Protein AF-A0ABD5X377-F1 (afdb_monomer_lite)

Organism: NCBI:txid869890

Secondary structure (DSSP, 8-state):
--THHHHHHHHHHHHT-TT--EEE-HHHHHHHHHHHHHHS-HHHHHHHHHHHHHHEEE----TTS-HHHHHHHHTT-SEEE---HHHHSHHHHHHHHTTS--EEE-HHHHHHH--HHHHHHHHHSS------S-TT-

Radius of gyration: 15.4 Å; chains: 1; bounding box: 40×30×41 Å

Foldseek 3Di:
DDLPPLVVVVLQVQLLAPPRAAWFEPVRLVVVLVVCCVVDNNVVSVVVSVVVVVRHDYFDDDPPDDGQLRRCVRVVNQEREDPPVVCAPPVNQVVSVVVHNYDYYYSVVCVVPDDVQVVCCVVPVDGDPGRDHRSPD

Sequence (137 aa):
MLLGNASRAVLDEVRGHHWVVLVASDELLAVTREIIAALTTTTLADDWHEQIRRERVSVSHPPGDHPALASAYRGNARHLVTTNEELTATGMNLSVQSHMELSIRPPDAFQTLFEPESLYEGLFEEAYPGPDRDPRA

InterPro domains:
  IPR055808 Protein of unknown function DUF7384 [PF24109] (1-136)

Structure (mmCIF, N/CA/C/O backbone):
data_AF-A0ABD5X377-F1
#
_entry.id   AF-A0ABD5X377-F1
#
loop_
_atom_site.group_PDB
_atom_site.id
_atom_site.type_symbol
_atom_site.label_atom_id
_atom_site.label_alt_id
_atom_site.label_comp_id
_atom_site.label_asym_id
_atom_site.label_entity_id
_atom_site.label_seq_id
_atom_site.pdbx_PDB_ins_code
_atom_site.Cartn_x
_atom_site.Cartn_y
_atom_site.Cartn_z
_atom_site.occupancy
_atom_site.B_iso_or_equiv
_atom_site.auth_seq_id
_atom_site.auth_comp_id
_atom_site.auth_asym_id
_atom_site.auth_atom_id
_atom_site.pdbx_PDB_model_num
ATOM 1 N N . MET A 1 1 ? -10.688 18.996 -1.407 1.00 36.00 1 MET A N 1
ATOM 2 C CA . MET A 1 1 ? -9.854 18.108 -0.572 1.00 36.00 1 MET A CA 1
ATOM 3 C C . MET A 1 1 ? -10.312 16.677 -0.777 1.00 36.00 1 MET A C 1
ATOM 5 O O . MET A 1 1 ? -11.396 16.332 -0.334 1.00 36.00 1 MET A O 1
ATOM 9 N N . LEU A 1 2 ? -9.520 15.866 -1.471 1.00 42.19 2 LEU A N 1
ATOM 10 C CA . LEU A 1 2 ? -9.660 14.414 -1.464 1.00 42.19 2 LEU A CA 1
ATOM 11 C C . LEU A 1 2 ? -8.299 13.873 -1.034 1.00 42.19 2 LEU A C 1
ATOM 13 O O . LEU A 1 2 ? -7.419 13.720 -1.870 1.00 42.19 2 LEU A O 1
ATOM 17 N N . LEU A 1 3 ? -8.150 13.535 0.247 1.00 50.72 3 LEU A N 1
ATOM 18 C CA . LEU A 1 3 ? -7.049 12.694 0.751 1.00 50.72 3 LEU A CA 1
ATOM 19 C C . LEU A 1 3 ? -6.967 11.324 0.027 1.00 50.72 3 LEU A C 1
ATOM 21 O O . LEU A 1 3 ? -6.091 10.518 0.309 1.00 50.72 3 LEU A O 1
ATOM 25 N N . GLY A 1 4 ? -7.886 11.044 -0.906 1.00 57.41 4 GLY A N 1
ATOM 26 C CA . GLY A 1 4 ? -8.008 9.789 -1.630 1.00 57.41 4 GLY A CA 1
ATOM 27 C C . GLY A 1 4 ? -7.477 9.767 -3.064 1.00 57.41 4 GLY A C 1
ATOM 28 O O . GLY A 1 4 ? -7.517 8.686 -3.635 1.00 57.41 4 GLY A O 1
ATOM 29 N N . ASN A 1 5 ? -7.004 10.864 -3.683 1.00 75.00 5 ASN A N 1
ATOM 30 C CA . ASN A 1 5 ? -6.469 10.738 -5.054 1.00 75.00 5 ASN A CA 1
ATOM 31 C C . ASN A 1 5 ? -5.113 10.019 -5.061 1.00 75.00 5 ASN A C 1
ATOM 33 O O . ASN A 1 5 ? -4.962 9.040 -5.778 1.00 75.00 5 ASN A O 1
ATOM 37 N N . ALA A 1 6 ? -4.178 10.449 -4.218 1.00 88.75 6 ALA A N 1
ATOM 38 C CA . ALA A 1 6 ? -2.823 9.935 -4.192 1.00 88.75 6 ALA A CA 1
ATOM 39 C C . ALA A 1 6 ? -2.799 8.539 -3.570 1.00 88.75 6 ALA A C 1
ATOM 41 O O . ALA A 1 6 ? -2.252 7.627 -4.166 1.00 88.75 6 ALA A O 1
ATOM 42 N N . SER A 1 7 ? -3.493 8.318 -2.448 1.00 89.50 7 SER A N 1
ATOM 43 C CA . SER A 1 7 ? -3.601 6.981 -1.844 1.00 89.50 7 SER A CA 1
ATOM 44 C C . SER A 1 7 ? -4.246 5.959 -2.787 1.00 89.50 7 SER A C 1
ATOM 46 O O . SER A 1 7 ? -3.800 4.817 -2.853 1.00 89.50 7 SER A O 1
ATOM 48 N N . ARG A 1 8 ? -5.272 6.360 -3.555 1.00 90.12 8 ARG A N 1
ATOM 49 C CA . ARG A 1 8 ? -5.862 5.488 -4.581 1.00 90.12 8 ARG A CA 1
ATOM 50 C C . ARG A 1 8 ? -4.913 5.284 -5.757 1.00 90.12 8 ARG A C 1
ATOM 52 O O . ARG A 1 8 ? -4.782 4.156 -6.198 1.00 90.12 8 ARG A O 1
ATOM 59 N N . ALA A 1 9 ? -4.242 6.335 -6.226 1.00 92.19 9 ALA A N 1
ATOM 60 C CA . ALA A 1 9 ? -3.262 6.237 -7.304 1.00 92.19 9 ALA A CA 1
ATOM 61 C C . ALA A 1 9 ? -2.094 5.313 -6.933 1.00 92.19 9 ALA A C 1
ATOM 63 O O . ALA A 1 9 ? -1.676 4.522 -7.762 1.00 92.19 9 ALA A O 1
ATOM 64 N N . VAL A 1 10 ? -1.624 5.342 -5.680 1.00 93.50 10 VAL A N 1
ATOM 65 C CA . VAL A 1 10 ? -0.618 4.400 -5.166 1.00 93.50 10 VAL A CA 1
ATOM 66 C C . VAL A 1 10 ? -1.127 2.961 -5.247 1.00 93.50 10 VAL A C 1
ATOM 68 O O . VAL A 1 10 ? -0.396 2.085 -5.692 1.00 93.50 10 VAL A O 1
ATOM 71 N N . LEU A 1 11 ? -2.370 2.695 -4.830 1.00 92.88 11 LEU A N 1
ATOM 72 C CA . LEU A 1 11 ? -2.937 1.347 -4.941 1.00 92.88 11 LEU A CA 1
ATOM 73 C C . LEU A 1 11 ? -3.138 0.918 -6.394 1.00 92.88 11 LEU A C 1
ATOM 75 O O . LEU A 1 11 ? -2.890 -0.243 -6.700 1.00 92.88 11 LEU A O 1
ATOM 79 N N . ASP A 1 12 ? -3.563 1.829 -7.271 1.00 93.69 12 ASP A N 1
ATOM 80 C CA . ASP A 1 12 ? -3.683 1.546 -8.701 1.00 93.69 12 ASP A CA 1
ATOM 81 C C . ASP A 1 12 ? -2.301 1.197 -9.287 1.00 93.69 12 ASP A C 1
ATOM 83 O O . ASP A 1 12 ? -2.164 0.207 -9.998 1.00 93.69 12 ASP A O 1
ATOM 87 N N . GLU A 1 13 ? -1.256 1.937 -8.915 1.00 93.12 13 GLU A N 1
ATOM 88 C CA . GLU A 1 13 ? 0.120 1.656 -9.327 1.00 93.12 13 GLU A CA 1
ATOM 89 C C . GLU A 1 13 ? 0.577 0.273 -8.848 1.00 93.12 13 GLU A C 1
ATOM 91 O O . GLU A 1 13 ? 1.058 -0.532 -9.635 1.00 93.12 13 GLU A O 1
ATOM 96 N N . VAL A 1 14 ? 0.374 -0.061 -7.571 1.00 92.81 14 VAL A N 1
ATOM 97 C CA . VAL A 1 14 ? 0.768 -1.374 -7.036 1.00 92.81 14 VAL A CA 1
ATOM 98 C C . VAL A 1 14 ? -0.014 -2.508 -7.704 1.00 92.81 14 VAL A C 1
ATOM 100 O O . VAL A 1 14 ? 0.569 -3.515 -8.090 1.00 92.81 14 VAL A O 1
ATOM 103 N N . ARG A 1 15 ? -1.331 -2.358 -7.874 1.00 94.62 15 ARG A N 1
ATOM 104 C CA . ARG A 1 15 ? -2.185 -3.404 -8.460 1.00 94.62 15 ARG A CA 1
ATOM 105 C C . ARG A 1 15 ? -1.966 -3.595 -9.954 1.00 94.62 15 ARG A C 1
ATOM 107 O O . ARG A 1 15 ? -2.235 -4.688 -10.445 1.00 94.62 15 ARG A O 1
ATOM 114 N N . GLY A 1 16 ? -1.475 -2.569 -10.648 1.00 95.69 16 GLY A N 1
ATOM 115 C CA . GLY A 1 16 ? -1.121 -2.628 -12.064 1.00 95.69 16 GLY A CA 1
ATOM 116 C C . GLY A 1 16 ? 0.092 -3.509 -12.374 1.00 95.69 16 GLY A C 1
ATOM 117 O O . GLY A 1 16 ? 0.303 -3.834 -13.539 1.00 95.69 16 GLY A O 1
ATOM 118 N N . HIS A 1 17 ? 0.851 -3.928 -11.354 1.00 95.81 17 HIS A N 1
ATOM 119 C CA . HIS A 1 17 ? 2.104 -4.662 -11.510 1.00 95.81 17 HIS A CA 1
ATOM 120 C C . HIS A 1 17 ? 2.090 -5.966 -10.719 1.00 95.81 17 HIS A C 1
ATOM 122 O O . HIS A 1 17 ? 2.101 -5.955 -9.491 1.00 95.81 17 HIS A O 1
ATOM 128 N N . HIS A 1 18 ? 2.137 -7.118 -11.391 1.00 93.38 18 HIS A N 1
ATOM 129 C CA . HIS A 1 18 ? 2.207 -8.411 -10.691 1.00 93.38 18 HIS A CA 1
ATOM 130 C C . HIS A 1 18 ? 3.475 -8.575 -9.834 1.00 93.38 18 HIS A C 1
ATOM 132 O O . HIS A 1 18 ? 3.477 -9.359 -8.885 1.00 93.38 18 HIS A O 1
ATOM 138 N N . TRP A 1 19 ? 4.547 -7.864 -10.187 1.00 94.06 19 TRP A N 1
ATOM 139 C CA . TRP A 1 19 ? 5.853 -7.930 -9.534 1.00 94.06 19 TRP A CA 1
ATOM 140 C C . TRP A 1 19 ? 5.968 -6.997 -8.319 1.00 94.06 19 TRP A C 1
ATOM 142 O O . TRP A 1 19 ? 6.923 -7.107 -7.549 1.00 94.06 19 TRP A O 1
ATOM 152 N N . VAL A 1 20 ? 4.988 -6.109 -8.110 1.00 94.44 20 VAL A N 1
ATOM 153 C CA . VAL A 1 20 ? 4.886 -5.269 -6.913 1.00 94.44 20 VAL A CA 1
ATOM 154 C C . VAL A 1 20 ? 3.868 -5.893 -5.968 1.00 94.44 20 VAL A C 1
ATOM 156 O O . VAL A 1 20 ? 2.752 -6.231 -6.352 1.00 94.44 20 VAL A O 1
ATOM 159 N N . VAL A 1 21 ? 4.244 -6.041 -4.700 1.00 94.88 21 VAL A N 1
ATOM 160 C CA . VAL A 1 21 ? 3.389 -6.669 -3.690 1.00 94.88 21 VAL A CA 1
ATOM 161 C C . VAL A 1 21 ? 3.129 -5.733 -2.521 1.00 94.88 21 VAL A C 1
ATOM 163 O O . VAL A 1 21 ? 4.012 -5.009 -2.062 1.00 94.88 21 VAL A O 1
ATOM 166 N N . LEU A 1 22 ? 1.905 -5.779 -2.000 1.00 96.00 22 LEU A N 1
ATOM 167 C CA . LEU A 1 22 ? 1.567 -5.171 -0.719 1.00 96.00 22 LEU A CA 1
ATOM 168 C C . LEU A 1 22 ? 2.034 -6.095 0.401 1.00 96.00 22 LEU A C 1
ATOM 170 O O . LEU A 1 22 ? 1.764 -7.288 0.351 1.00 96.00 22 LEU A O 1
ATOM 174 N N . VAL A 1 23 ? 2.678 -5.562 1.435 1.00 97.38 23 VAL A N 1
ATOM 175 C CA . VAL A 1 23 ? 3.067 -6.343 2.617 1.00 97.38 23 VAL A CA 1
ATOM 176 C C . VAL A 1 23 ? 2.406 -5.745 3.848 1.00 97.38 23 VAL A C 1
ATOM 178 O O . VAL A 1 23 ? 2.522 -4.546 4.094 1.00 97.38 23 VAL A O 1
ATOM 181 N N . ALA A 1 24 ? 1.709 -6.568 4.627 1.00 97.56 24 ALA A N 1
ATOM 182 C CA . ALA A 1 24 ? 1.062 -6.121 5.855 1.00 97.56 24 ALA A CA 1
ATOM 183 C C . ALA A 1 24 ? 0.878 -7.275 6.846 1.00 97.56 24 ALA A C 1
ATOM 185 O O . ALA A 1 24 ? 0.753 -8.430 6.438 1.00 97.56 24 ALA A O 1
ATOM 186 N N . SER A 1 25 ? 0.797 -6.958 8.138 1.00 98.00 25 SER A N 1
ATOM 187 C CA . SER A 1 25 ? 0.438 -7.873 9.228 1.00 98.00 25 SER A CA 1
ATOM 188 C C . SER A 1 25 ? -1.051 -7.831 9.571 1.00 98.00 25 SER A C 1
ATOM 190 O O . SER A 1 25 ? -1.770 -6.928 9.138 1.00 98.00 25 SER A O 1
ATOM 192 N N . ASP A 1 26 ? -1.548 -8.868 10.256 1.00 97.25 26 ASP A N 1
ATOM 193 C CA . ASP A 1 26 ? -2.966 -8.936 10.649 1.00 97.25 26 ASP A CA 1
ATOM 194 C C . ASP A 1 26 ? -3.317 -7.794 11.604 1.00 97.25 26 ASP A C 1
ATOM 196 O O . ASP A 1 26 ? -4.393 -7.210 11.519 1.00 97.25 26 ASP A O 1
ATOM 200 N N . GLU A 1 27 ? -2.367 -7.408 12.450 1.00 96.56 27 GLU A N 1
ATOM 201 C CA . GLU A 1 27 ? -2.464 -6.280 13.363 1.00 96.56 27 GLU A CA 1
ATOM 202 C C . GLU A 1 27 ? -2.649 -4.957 12.607 1.00 96.56 27 GLU A C 1
ATOM 204 O O . GLU A 1 27 ? -3.498 -4.146 12.980 1.00 96.56 27 GLU A O 1
ATOM 209 N N . LEU A 1 28 ? -1.905 -4.738 11.513 1.00 96.00 28 LEU A N 1
ATOM 210 C CA . LEU A 1 28 ? -2.059 -3.536 10.686 1.00 96.00 28 LEU A CA 1
ATOM 211 C C . LEU A 1 28 ? -3.440 -3.482 10.019 1.00 96.00 28 LEU A C 1
ATOM 213 O O . LEU A 1 28 ? -4.066 -2.421 9.949 1.00 96.00 28 LEU A O 1
ATOM 217 N N . LEU A 1 29 ? -3.919 -4.628 9.539 1.00 97.38 29 LEU A N 1
ATOM 218 C CA . LEU A 1 29 ? -5.237 -4.755 8.926 1.00 97.38 29 LEU A CA 1
ATOM 219 C C . LEU A 1 29 ? -6.358 -4.523 9.945 1.00 97.38 29 LEU A C 1
ATOM 221 O O . LEU A 1 29 ? -7.298 -3.789 9.645 1.00 97.38 29 LEU A O 1
ATOM 225 N N . ALA A 1 30 ? -6.235 -5.076 11.152 1.00 96.38 30 ALA A N 1
ATOM 226 C CA . ALA A 1 30 ? -7.211 -4.914 12.225 1.00 96.38 30 ALA A CA 1
ATOM 227 C C . ALA A 1 30 ? -7.368 -3.443 12.638 1.00 96.38 30 ALA A C 1
ATOM 229 O O . ALA A 1 3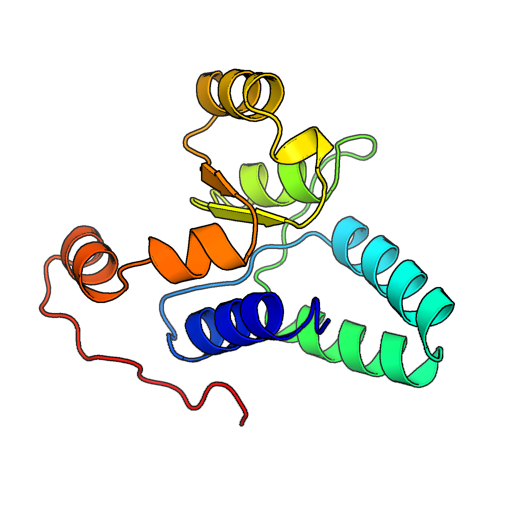0 ? -8.484 -2.922 12.628 1.00 96.38 30 ALA A O 1
ATOM 230 N N . VAL A 1 31 ? -6.255 -2.743 12.896 1.00 94.50 31 VAL A N 1
ATOM 231 C CA . VAL A 1 31 ? -6.269 -1.308 13.239 1.00 94.50 31 VAL A CA 1
ATOM 232 C C . VAL A 1 31 ? -6.889 -0.480 12.112 1.00 94.50 31 VAL A C 1
ATOM 234 O O . VAL A 1 31 ? -7.715 0.400 12.348 1.00 94.50 31 VAL A O 1
ATOM 237 N N . THR A 1 32 ? -6.536 -0.776 10.861 1.00 94.81 32 THR A N 1
ATOM 238 C CA . THR A 1 32 ? -7.078 -0.037 9.713 1.00 94.81 32 THR A CA 1
ATOM 239 C C . THR A 1 32 ? -8.576 -0.297 9.525 1.00 94.81 32 THR A C 1
ATOM 241 O O . THR A 1 32 ? -9.329 0.638 9.250 1.00 94.81 32 THR A O 1
ATOM 244 N N . ARG A 1 33 ? -9.040 -1.535 9.741 1.00 97.50 33 ARG A N 1
ATOM 245 C CA . ARG A 1 33 ? -10.467 -1.887 9.716 1.00 97.50 33 ARG A CA 1
ATOM 246 C C . ARG A 1 33 ? -11.244 -1.090 10.761 1.00 97.50 33 ARG A C 1
ATOM 248 O O . ARG A 1 33 ? -12.312 -0.573 10.446 1.00 97.50 33 ARG A O 1
ATOM 255 N N . GLU A 1 34 ? -10.721 -0.969 11.980 1.00 97.12 34 GLU A N 1
ATOM 256 C CA . GLU A 1 34 ? -11.349 -0.170 13.041 1.00 97.12 34 GLU A CA 1
ATOM 257 C C . GLU A 1 34 ? -11.483 1.304 12.640 1.00 97.12 34 GLU A C 1
ATOM 259 O O . GLU A 1 34 ? -12.557 1.887 12.795 1.00 97.12 34 GLU A O 1
ATOM 264 N N . ILE A 1 35 ? -10.436 1.887 12.045 1.00 94.62 35 ILE A N 1
ATOM 265 C CA . ILE A 1 35 ? -10.461 3.268 11.539 1.00 94.62 35 ILE A CA 1
ATOM 266 C C . ILE A 1 35 ? -11.516 3.429 10.438 1.00 94.62 35 ILE A C 1
ATOM 268 O O . ILE A 1 35 ? -12.312 4.368 10.474 1.00 94.62 35 ILE A O 1
ATOM 272 N N . ILE A 1 36 ? -11.563 2.514 9.467 1.00 95.31 36 ILE A N 1
ATOM 273 C CA . ILE A 1 36 ? -12.548 2.573 8.379 1.00 95.31 36 ILE A CA 1
ATOM 274 C C . ILE A 1 36 ? -13.965 2.437 8.938 1.00 95.31 36 ILE A C 1
ATOM 276 O O . ILE A 1 36 ? -14.835 3.217 8.556 1.00 95.31 36 ILE A O 1
ATOM 280 N N . ALA A 1 37 ? -14.199 1.514 9.873 1.00 97.00 37 ALA A N 1
ATOM 281 C CA . ALA A 1 37 ? -15.503 1.337 10.505 1.00 97.00 37 ALA A CA 1
ATOM 282 C C . ALA A 1 37 ? -15.946 2.597 11.266 1.00 97.00 37 ALA A C 1
ATOM 284 O O . ALA A 1 37 ? -17.119 2.958 11.205 1.00 97.00 37 ALA A O 1
ATOM 285 N N . ALA A 1 38 ? -15.012 3.288 11.930 1.00 97.31 38 ALA A N 1
ATOM 286 C CA . ALA A 1 38 ? -15.279 4.535 12.643 1.00 97.31 38 ALA A CA 1
ATOM 287 C C . ALA A 1 38 ? -15.601 5.715 11.708 1.00 97.31 38 ALA A C 1
ATOM 289 O O . ALA A 1 38 ? -16.375 6.597 12.075 1.00 97.31 38 ALA A O 1
ATOM 290 N N . LEU A 1 39 ? -15.016 5.744 10.507 1.00 96.06 39 LEU A N 1
ATOM 291 C CA . LEU A 1 39 ? -15.214 6.818 9.526 1.00 96.06 39 LEU A CA 1
ATOM 292 C C . LEU A 1 39 ? -16.353 6.545 8.535 1.00 96.06 39 LEU A C 1
ATOM 294 O O . LEU A 1 39 ? -16.800 7.465 7.848 1.00 96.06 39 LEU A O 1
ATOM 298 N N . THR A 1 40 ? -16.787 5.290 8.414 1.00 95.19 40 THR A N 1
ATOM 299 C CA . THR A 1 40 ? -17.739 4.847 7.389 1.00 95.19 40 THR A CA 1
ATOM 300 C C . THR A 1 40 ? -18.799 3.904 7.972 1.00 95.19 40 THR A C 1
ATOM 302 O O . THR A 1 40 ? -19.656 4.342 8.736 1.00 95.19 40 THR A O 1
ATOM 305 N N . THR A 1 41 ? -18.786 2.623 7.600 1.00 96.00 41 THR A N 1
ATOM 306 C CA . THR A 1 41 ? -19.671 1.571 8.101 1.00 96.00 41 THR A CA 1
ATOM 307 C C . THR A 1 41 ? -18.868 0.305 8.373 1.00 96.00 41 THR A C 1
ATOM 309 O O . THR A 1 41 ? -17.815 0.072 7.777 1.00 96.00 41 THR A O 1
ATOM 312 N N . THR A 1 42 ? -19.386 -0.554 9.251 1.00 96.75 42 THR A N 1
ATOM 313 C CA . THR A 1 42 ? -18.782 -1.864 9.522 1.00 96.75 42 THR A CA 1
ATOM 314 C C . THR A 1 42 ? -18.755 -2.747 8.279 1.00 96.75 42 THR A C 1
ATOM 316 O O . THR A 1 42 ? -17.742 -3.382 8.030 1.00 96.75 42 THR A O 1
ATOM 319 N N . THR A 1 43 ? -19.808 -2.720 7.455 1.00 97.88 43 THR A N 1
ATOM 320 C CA . THR A 1 43 ? -19.859 -3.473 6.192 1.00 97.88 43 THR A CA 1
ATOM 321 C C . THR A 1 43 ? -18.744 -3.060 5.236 1.00 97.88 43 THR A C 1
ATOM 323 O O . THR A 1 43 ? -18.020 -3.919 4.754 1.00 97.88 43 THR A O 1
ATOM 326 N N . LEU A 1 44 ? -18.540 -1.754 5.016 1.00 96.88 44 LEU A N 1
ATOM 327 C CA . LEU A 1 44 ? -17.463 -1.292 4.137 1.00 96.88 44 LEU A CA 1
ATOM 328 C C . LEU A 1 44 ? -16.078 -1.639 4.703 1.00 96.88 44 LEU A C 1
ATOM 330 O O . LEU A 1 44 ? -15.169 -1.979 3.950 1.00 96.88 44 LEU A O 1
ATOM 334 N N . ALA A 1 45 ? -15.916 -1.569 6.026 1.00 97.56 45 ALA A N 1
ATOM 335 C CA . ALA A 1 45 ? -14.682 -1.968 6.691 1.00 97.56 45 ALA A CA 1
ATOM 336 C C . ALA A 1 45 ? -14.400 -3.472 6.550 1.00 97.56 45 ALA A C 1
ATOM 338 O O . ALA A 1 45 ? -13.253 -3.857 6.336 1.00 97.56 45 ALA A O 1
ATOM 339 N N . ASP A 1 46 ? -15.433 -4.311 6.647 1.00 97.94 46 ASP A N 1
ATOM 340 C CA . ASP A 1 46 ? -15.348 -5.759 6.448 1.00 97.94 46 ASP A CA 1
ATOM 341 C C . ASP A 1 46 ? -15.008 -6.118 5.002 1.00 97.94 46 ASP A C 1
ATOM 343 O O . ASP A 1 46 ? -14.079 -6.894 4.770 1.00 97.94 46 ASP A O 1
ATOM 347 N N . ASP A 1 47 ? -15.692 -5.499 4.038 1.00 97.81 47 ASP A N 1
ATOM 348 C CA . ASP A 1 47 ? -15.432 -5.695 2.611 1.00 97.81 47 ASP A CA 1
ATOM 349 C C . ASP A 1 47 ? -13.993 -5.295 2.256 1.00 97.81 47 ASP A C 1
ATOM 351 O O . ASP A 1 47 ? -13.272 -6.048 1.595 1.00 97.81 47 ASP A O 1
ATOM 355 N N . TRP A 1 48 ? -13.539 -4.140 2.759 1.00 96.25 48 TRP A N 1
ATOM 356 C CA . TRP A 1 48 ? -12.155 -3.694 2.609 1.00 96.25 48 TRP A CA 1
ATOM 357 C C . TRP A 1 48 ? -11.166 -4.686 3.229 1.00 96.25 48 TRP A C 1
ATOM 359 O O . TRP A 1 48 ? -10.172 -5.037 2.591 1.00 96.25 48 TRP A O 1
ATOM 369 N N . HIS A 1 49 ? -11.429 -5.147 4.454 1.00 97.56 49 HIS A N 1
ATOM 370 C CA . HIS A 1 49 ? -10.528 -6.035 5.187 1.00 97.56 49 HIS A CA 1
ATOM 371 C C . HIS A 1 49 ? -10.366 -7.381 4.472 1.00 97.56 49 HIS A C 1
ATOM 373 O O . HIS A 1 49 ? -9.258 -7.896 4.335 1.00 97.56 49 HIS A O 1
ATOM 379 N N . GLU A 1 50 ? -11.463 -7.939 3.969 1.00 97.50 50 GLU A N 1
ATOM 380 C CA . GLU A 1 50 ? -11.457 -9.200 3.233 1.00 97.50 50 GLU A CA 1
ATOM 381 C C . GLU A 1 50 ? -10.777 -9.047 1.863 1.00 97.50 50 GLU A C 1
ATOM 383 O O . GLU A 1 50 ? -10.022 -9.924 1.444 1.00 97.50 50 GLU A O 1
ATOM 388 N N . GLN A 1 51 ? -10.946 -7.904 1.191 1.00 95.25 51 GLN A N 1
ATOM 389 C CA . GLN A 1 51 ? -10.202 -7.594 -0.030 1.00 95.25 51 GLN A CA 1
ATOM 390 C C . GLN A 1 51 ? -8.690 -7.490 0.217 1.00 95.25 51 GLN A C 1
ATOM 392 O O . GLN A 1 51 ? -7.913 -8.220 -0.403 1.00 95.25 51 GLN A O 1
ATOM 397 N N . ILE A 1 52 ? -8.254 -6.621 1.132 1.00 95.75 52 ILE A N 1
ATOM 398 C CA . ILE A 1 52 ? -6.825 -6.356 1.347 1.00 95.75 52 ILE A CA 1
ATOM 399 C C . ILE A 1 52 ? -6.089 -7.578 1.910 1.00 95.75 52 ILE A C 1
ATOM 401 O O . ILE A 1 52 ? -4.911 -7.784 1.616 1.00 95.75 52 ILE A O 1
ATOM 405 N N . ARG A 1 53 ? -6.784 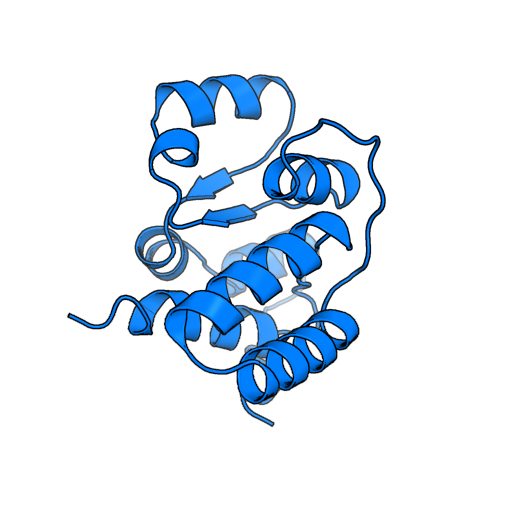-8.435 2.670 1.00 97.06 53 ARG A N 1
ATOM 406 C CA . ARG A 1 53 ? -6.238 -9.698 3.177 1.00 97.06 53 ARG A CA 1
ATOM 407 C C . ARG A 1 53 ? -5.835 -10.650 2.050 1.00 97.06 53 ARG A C 1
ATOM 409 O O . ARG A 1 53 ? -4.842 -11.354 2.210 1.00 97.06 53 ARG A O 1
ATOM 416 N N . ARG A 1 54 ? -6.580 -10.674 0.939 1.00 95.19 54 ARG A N 1
ATOM 417 C CA . ARG A 1 54 ? -6.255 -11.491 -0.244 1.00 95.19 54 ARG A CA 1
ATOM 418 C C . ARG A 1 54 ? -5.139 -10.890 -1.091 1.00 95.19 54 ARG A C 1
ATOM 420 O O . ARG A 1 54 ? -4.397 -11.634 -1.718 1.00 95.19 54 ARG A O 1
ATOM 427 N N . GLU A 1 55 ? -5.051 -9.564 -1.137 1.00 94.12 55 GLU A N 1
ATOM 428 C CA . GLU A 1 55 ? -4.078 -8.854 -1.975 1.00 94.12 55 GLU A CA 1
ATOM 429 C C . GLU A 1 55 ? -2.675 -8.800 -1.359 1.00 94.12 55 GLU A C 1
ATOM 431 O O . GLU A 1 55 ? -1.684 -8.805 -2.087 1.00 94.12 55 GLU A O 1
ATOM 436 N N . ARG A 1 56 ? -2.569 -8.729 -0.028 1.00 95.94 56 ARG A N 1
ATOM 437 C CA . ARG A 1 56 ? -1.270 -8.614 0.642 1.00 95.94 56 ARG A CA 1
ATOM 438 C C . ARG A 1 56 ? -0.500 -9.938 0.674 1.00 95.94 56 ARG A C 1
ATOM 440 O O . ARG A 1 56 ? -1.054 -11.023 0.839 1.00 95.94 56 ARG A O 1
ATOM 447 N N . VAL A 1 57 ? 0.815 -9.811 0.726 1.00 97.75 57 VAL A N 1
ATOM 448 C CA . VAL A 1 57 ? 1.718 -10.784 1.328 1.00 97.75 57 VAL A CA 1
ATOM 449 C C . VAL A 1 57 ? 1.639 -10.624 2.847 1.00 97.75 57 VAL A C 1
ATOM 451 O O . VAL A 1 57 ? 1.943 -9.566 3.404 1.00 97.75 57 VAL A O 1
ATOM 454 N N . SER A 1 58 ? 1.189 -11.681 3.522 1.00 97.75 58 SER A N 1
ATOM 455 C CA . SER A 1 58 ? 1.038 -11.695 4.977 1.00 97.75 58 SER A CA 1
ATOM 456 C C . SER A 1 58 ? 2.386 -11.853 5.673 1.00 97.75 58 SER A C 1
ATOM 458 O O . SER A 1 58 ? 3.164 -12.743 5.331 1.00 97.75 58 SER A O 1
ATOM 460 N N . VAL A 1 59 ? 2.622 -11.050 6.709 1.00 97.75 59 VAL A N 1
ATOM 461 C CA . VAL A 1 59 ? 3.795 -11.162 7.588 1.00 97.75 59 VAL A CA 1
ATOM 462 C C . VAL A 1 59 ? 3.382 -11.154 9.055 1.00 97.75 59 VAL A C 1
ATOM 464 O O . VAL A 1 59 ? 2.403 -10.514 9.427 1.00 97.75 59 VAL A O 1
ATOM 467 N N . SER A 1 60 ? 4.138 -11.859 9.894 1.00 95.88 60 SER A N 1
ATOM 468 C CA . SER A 1 60 ? 3.958 -11.869 11.350 1.00 95.88 60 SER A CA 1
ATOM 469 C C . SER A 1 60 ? 5.081 -11.103 12.038 1.00 95.88 60 SER A C 1
ATOM 471 O O . SER A 1 60 ? 6.240 -11.197 11.623 1.00 95.88 60 SER A O 1
ATOM 473 N N . HIS A 1 61 ? 4.773 -10.429 13.139 1.00 93.19 61 HIS A N 1
ATOM 474 C CA . HIS A 1 61 ? 5.761 -9.778 13.991 1.00 93.19 61 HIS A CA 1
ATOM 475 C C . HIS A 1 61 ? 5.391 -9.927 15.474 1.00 93.19 61 HIS A C 1
ATOM 477 O O . HIS A 1 61 ? 4.243 -10.239 15.788 1.00 93.19 61 HIS A O 1
ATOM 483 N N . PRO A 1 62 ? 6.345 -9.741 16.402 1.00 89.38 62 PRO A N 1
ATOM 484 C CA . PRO A 1 62 ? 6.040 -9.706 17.826 1.00 89.38 62 PRO A CA 1
ATOM 485 C C . PRO A 1 62 ? 5.000 -8.623 18.172 1.00 89.38 62 PRO A C 1
ATOM 487 O O . PRO A 1 62 ? 4.941 -7.585 17.502 1.00 89.38 62 PRO A O 1
ATOM 490 N N . PRO A 1 63 ? 4.187 -8.832 19.222 1.00 87.81 63 PRO A N 1
ATOM 491 C CA . PRO A 1 63 ? 3.274 -7.806 19.708 1.00 87.81 63 PRO A CA 1
ATOM 492 C C . PRO A 1 63 ? 4.050 -6.619 20.296 1.00 87.81 63 PRO A C 1
ATOM 494 O O . PRO A 1 63 ? 5.129 -6.789 20.860 1.00 87.81 63 PRO A O 1
ATOM 497 N N . GLY A 1 64 ? 3.464 -5.423 20.212 1.00 86.62 64 GLY A N 1
ATOM 498 C CA . GLY A 1 64 ? 4.032 -4.187 20.768 1.00 86.62 64 GLY A CA 1
ATOM 499 C C . GLY A 1 64 ? 4.849 -3.353 19.778 1.00 86.62 64 GLY A C 1
ATOM 500 O O . GLY A 1 64 ? 5.019 -2.158 20.011 1.00 86.62 64 GLY A O 1
ATOM 501 N N . ASP A 1 65 ? 5.281 -3.933 18.657 1.00 88.94 65 ASP A N 1
ATOM 502 C CA . ASP A 1 65 ? 5.900 -3.171 17.570 1.00 88.94 65 ASP A CA 1
ATOM 503 C C . ASP A 1 65 ? 4.845 -2.359 16.799 1.00 88.94 65 ASP A C 1
ATOM 505 O O . ASP A 1 65 ? 3.696 -2.784 16.648 1.00 88.94 65 ASP A O 1
ATOM 509 N N . HIS A 1 66 ? 5.239 -1.204 16.248 1.00 91.00 66 HIS A N 1
ATOM 510 C CA . HIS A 1 66 ? 4.360 -0.424 15.373 1.00 91.00 66 HIS A CA 1
ATOM 511 C C . HIS A 1 66 ? 4.007 -1.256 14.119 1.00 91.00 66 HIS A C 1
ATOM 513 O O . HIS A 1 66 ? 4.905 -1.508 13.308 1.00 91.00 66 HIS A O 1
ATOM 519 N N . PRO A 1 67 ? 2.728 -1.611 13.867 1.00 94.19 67 PRO A N 1
ATOM 520 C CA . PRO A 1 67 ? 2.373 -2.625 12.866 1.00 94.19 67 PRO A CA 1
ATOM 521 C C . PRO A 1 67 ? 2.875 -2.328 11.449 1.00 94.19 67 PRO A C 1
ATOM 523 O O . PRO A 1 67 ? 3.343 -3.227 10.755 1.00 94.19 67 PRO A O 1
ATOM 526 N N . ALA A 1 68 ? 2.846 -1.060 11.022 1.00 93.31 68 ALA A N 1
ATOM 527 C CA . ALA A 1 68 ? 3.344 -0.665 9.701 1.00 93.31 68 ALA A CA 1
ATOM 528 C C . ALA A 1 68 ? 4.868 -0.841 9.541 1.00 93.31 68 ALA A C 1
ATOM 530 O O . ALA A 1 68 ? 5.319 -1.403 8.546 1.00 93.31 68 ALA A O 1
ATOM 531 N N . LEU A 1 69 ? 5.660 -0.412 10.532 1.00 92.81 69 LEU A N 1
ATOM 532 C CA . LEU A 1 69 ? 7.118 -0.570 10.518 1.00 92.81 69 LEU A CA 1
ATOM 533 C C . LEU A 1 69 ? 7.512 -2.040 10.661 1.00 92.81 69 LEU A C 1
ATOM 535 O O . LEU A 1 69 ? 8.379 -2.519 9.938 1.00 92.81 69 LEU A O 1
ATOM 539 N N . ALA A 1 70 ? 6.837 -2.772 11.546 1.00 93.88 70 ALA A N 1
ATOM 540 C CA . ALA A 1 70 ? 7.074 -4.193 11.741 1.00 93.88 70 ALA A CA 1
ATOM 541 C C . ALA A 1 70 ? 6.748 -5.001 10.476 1.00 93.88 70 ALA A C 1
ATOM 543 O O . ALA A 1 70 ? 7.516 -5.883 10.093 1.00 93.88 70 ALA A O 1
ATOM 544 N N . SER A 1 71 ? 5.654 -4.655 9.787 1.00 96.19 71 SER A N 1
ATOM 545 C CA . SER A 1 71 ? 5.304 -5.243 8.491 1.00 96.19 71 SER A CA 1
ATOM 546 C C . SER A 1 71 ? 6.368 -4.952 7.438 1.00 96.19 71 SER A C 1
ATOM 548 O O . SER A 1 71 ? 6.831 -5.874 6.771 1.00 96.19 71 SER A O 1
ATOM 550 N N . ALA A 1 72 ? 6.796 -3.692 7.322 1.00 95.19 72 ALA A N 1
ATOM 551 C CA . ALA A 1 72 ? 7.831 -3.295 6.376 1.00 95.19 72 ALA A CA 1
ATOM 552 C C . ALA A 1 72 ? 9.150 -4.038 6.633 1.00 95.19 72 ALA A C 1
ATOM 554 O O . ALA A 1 72 ? 9.748 -4.575 5.704 1.00 95.19 72 ALA A O 1
ATOM 555 N N . TYR A 1 73 ? 9.563 -4.136 7.897 1.00 93.56 73 TYR A N 1
ATOM 556 C CA . TYR A 1 73 ? 10.774 -4.845 8.296 1.00 93.56 73 TYR A CA 1
ATOM 557 C C . TYR A 1 73 ? 10.698 -6.344 7.996 1.00 93.56 73 TYR A C 1
ATOM 559 O O . TYR A 1 73 ? 11.569 -6.890 7.325 1.00 93.56 73 TYR A O 1
ATOM 567 N N . ARG A 1 74 ? 9.636 -7.025 8.443 1.00 94.75 74 ARG A N 1
ATOM 568 C CA . ARG A 1 74 ? 9.479 -8.478 8.249 1.00 94.75 74 ARG A CA 1
ATOM 569 C C . ARG A 1 74 ? 9.231 -8.864 6.795 1.00 94.75 74 ARG A C 1
ATOM 571 O O . ARG A 1 74 ? 9.592 -9.966 6.397 1.00 94.75 74 ARG A O 1
ATOM 578 N N . GLY A 1 75 ? 8.629 -7.967 6.022 1.00 94.44 75 GLY A N 1
ATOM 579 C CA . GLY A 1 75 ? 8.377 -8.134 4.597 1.00 94.44 75 GLY A CA 1
ATOM 580 C C . GLY A 1 75 ? 9.519 -7.707 3.684 1.00 94.44 75 GLY A C 1
ATOM 581 O O . GLY A 1 75 ? 9.366 -7.831 2.475 1.00 94.44 75 GLY A O 1
ATOM 582 N N . ASN A 1 76 ? 10.628 -7.187 4.226 1.00 93.12 76 ASN A N 1
ATOM 583 C CA . ASN A 1 76 ? 11.707 -6.560 3.451 1.00 93.12 76 ASN A CA 1
ATOM 584 C C . ASN A 1 76 ? 11.190 -5.498 2.461 1.00 93.12 76 ASN A C 1
ATOM 586 O O . ASN A 1 76 ? 11.651 -5.403 1.322 1.00 93.12 76 ASN A O 1
ATOM 590 N N . ALA A 1 77 ? 10.201 -4.708 2.882 1.00 94.25 77 ALA A N 1
ATOM 591 C CA . ALA A 1 77 ? 9.622 -3.675 2.042 1.00 94.25 77 ALA A CA 1
ATOM 592 C C . ALA A 1 77 ? 10.648 -2.569 1.762 1.00 94.25 77 ALA A C 1
ATOM 594 O O . ALA A 1 77 ? 11.357 -2.112 2.658 1.00 94.25 77 ALA A O 1
ATOM 595 N N . ARG A 1 78 ? 10.678 -2.092 0.515 1.00 92.12 78 ARG A N 1
ATOM 596 C CA . ARG A 1 78 ? 11.489 -0.932 0.102 1.00 92.12 78 ARG A CA 1
ATOM 597 C C . ARG A 1 78 ? 10.809 0.399 0.401 1.00 92.12 78 ARG A C 1
ATOM 599 O O . ARG A 1 78 ? 11.476 1.413 0.608 1.00 92.12 78 ARG A O 1
ATOM 606 N N . HIS A 1 79 ? 9.480 0.394 0.453 1.00 93.56 79 HIS A N 1
ATOM 607 C CA . HIS A 1 79 ? 8.669 1.586 0.653 1.00 93.56 79 HIS A CA 1
ATOM 608 C C . HIS A 1 79 ? 7.644 1.368 1.760 1.00 93.56 79 HIS A C 1
ATOM 610 O O . HIS A 1 79 ? 6.971 0.340 1.802 1.00 93.56 79 HIS A O 1
ATOM 616 N N . LEU A 1 80 ? 7.491 2.376 2.615 1.00 94.88 80 LEU A N 1
ATOM 617 C CA . LEU A 1 80 ? 6.345 2.523 3.501 1.00 94.88 80 LEU A CA 1
ATOM 618 C C . LEU A 1 80 ? 5.610 3.804 3.112 1.00 94.88 80 LEU A C 1
ATOM 620 O O . LEU A 1 80 ? 6.096 4.911 3.350 1.00 94.88 80 LEU A O 1
ATOM 624 N N . VAL A 1 81 ? 4.438 3.645 2.503 1.00 94.44 81 VAL A N 1
ATOM 625 C CA . VAL A 1 81 ? 3.585 4.768 2.106 1.00 94.44 81 VAL A CA 1
ATOM 626 C C . VAL A 1 81 ? 2.569 5.027 3.211 1.00 94.44 81 VAL A C 1
ATOM 628 O O . VAL A 1 81 ? 1.779 4.147 3.544 1.00 94.44 81 VAL A O 1
ATOM 631 N N . THR A 1 82 ? 2.605 6.213 3.815 1.00 92.06 82 THR A N 1
ATOM 632 C CA . THR A 1 82 ? 1.788 6.514 4.998 1.00 92.06 82 THR A CA 1
ATOM 633 C C . THR A 1 82 ? 1.415 7.986 5.095 1.00 92.06 82 THR A C 1
ATOM 635 O O . THR A 1 82 ? 2.202 8.859 4.746 1.00 92.06 82 THR A O 1
ATOM 638 N N . THR A 1 83 ? 0.218 8.269 5.606 1.00 88.81 83 THR A N 1
ATOM 639 C CA . THR A 1 83 ? -0.220 9.626 5.972 1.00 88.81 83 THR A CA 1
ATOM 640 C C . THR A 1 83 ? 0.067 9.956 7.438 1.00 88.81 83 THR A C 1
ATOM 642 O O . THR A 1 83 ? -0.356 11.003 7.916 1.00 88.81 83 THR A O 1
ATOM 645 N N . 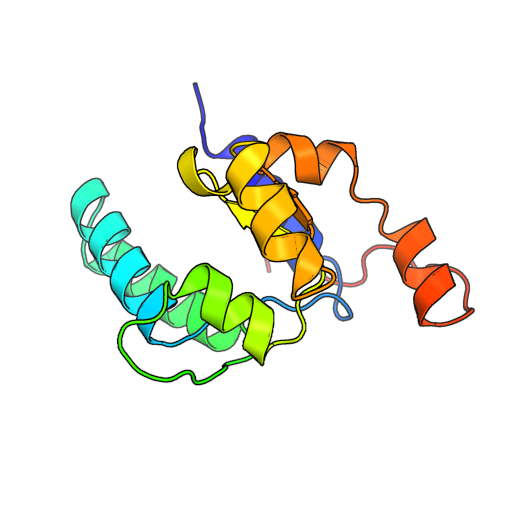ASN A 1 84 ? 0.725 9.059 8.182 1.00 89.06 84 ASN A N 1
ATOM 646 C CA . ASN A 1 84 ? 1.132 9.328 9.556 1.00 89.06 84 ASN A CA 1
ATOM 647 C C . ASN A 1 84 ? 2.308 10.318 9.558 1.00 89.06 84 ASN A C 1
ATOM 649 O O . ASN A 1 84 ? 3.437 9.952 9.222 1.00 89.06 84 ASN A O 1
ATOM 653 N N . GLU A 1 85 ? 2.027 11.556 9.965 1.00 87.75 85 GLU A N 1
ATOM 654 C CA . GLU A 1 85 ? 2.996 12.653 9.986 1.00 87.75 85 GLU A CA 1
ATOM 655 C C . GLU A 1 85 ? 4.231 12.333 10.841 1.00 87.75 85 GLU A C 1
ATOM 657 O O . GLU A 1 85 ? 5.349 12.651 10.432 1.00 87.75 85 GLU A O 1
ATOM 662 N N . GLU A 1 86 ? 4.061 11.624 11.964 1.00 87.69 86 GLU A N 1
ATOM 663 C CA . GLU A 1 86 ? 5.164 11.233 12.852 1.00 87.69 86 GLU A CA 1
ATOM 664 C C . GLU A 1 86 ? 6.151 10.290 12.156 1.00 87.69 86 GLU A C 1
ATOM 666 O O . GLU A 1 86 ? 7.363 10.427 12.321 1.00 87.69 86 GLU A O 1
ATOM 671 N N . LEU A 1 87 ? 5.648 9.362 11.334 1.00 86.12 87 LEU A N 1
ATOM 672 C CA . LEU A 1 87 ? 6.486 8.438 10.564 1.00 86.12 87 LEU A CA 1
ATOM 673 C C . LEU A 1 87 ? 7.172 9.126 9.382 1.00 86.12 87 LEU A C 1
ATOM 675 O O . LEU A 1 87 ? 8.284 8.753 9.012 1.00 86.12 87 LEU A O 1
ATOM 679 N N . THR A 1 88 ? 6.524 10.126 8.784 1.00 85.38 88 THR A N 1
ATOM 680 C CA . THR A 1 88 ? 7.100 10.888 7.665 1.00 85.38 88 THR A CA 1
ATOM 681 C C . THR A 1 88 ? 8.048 12.002 8.107 1.00 85.38 88 THR A C 1
ATOM 683 O O . THR A 1 88 ? 8.763 12.558 7.273 1.00 85.38 88 THR A O 1
ATOM 686 N N . ALA A 1 89 ? 8.091 12.327 9.402 1.00 84.50 89 ALA A N 1
ATOM 687 C CA . ALA A 1 89 ? 8.985 13.341 9.936 1.00 84.50 89 ALA A CA 1
ATOM 688 C C . ALA A 1 89 ? 10.455 12.961 9.692 1.00 84.50 89 ALA A C 1
ATOM 690 O O . ALA A 1 89 ? 10.881 11.838 9.971 1.00 84.50 89 ALA A O 1
ATOM 691 N N . THR A 1 90 ? 11.259 13.919 9.218 1.00 72.38 90 THR A N 1
ATOM 692 C CA . THR A 1 90 ? 12.655 13.698 8.796 1.00 72.38 90 THR A CA 1
ATOM 693 C C . THR A 1 90 ? 13.495 12.964 9.844 1.00 72.38 90 THR A C 1
ATOM 695 O O . THR A 1 90 ? 14.269 12.075 9.500 1.00 72.38 90 THR A O 1
ATOM 698 N N . GLY A 1 91 ? 13.322 13.293 11.130 1.00 68.75 91 GLY A N 1
ATOM 699 C CA . GLY A 1 91 ? 14.057 12.646 12.221 1.00 68.75 91 GLY A CA 1
ATOM 700 C C . GLY A 1 91 ? 13.704 11.168 12.417 1.00 68.75 91 GLY A C 1
ATOM 701 O O . GLY A 1 91 ? 14.595 10.369 12.696 1.00 68.75 91 GLY A O 1
ATOM 702 N N . MET A 1 92 ? 12.434 10.797 12.229 1.00 76.06 92 MET A N 1
ATOM 703 C CA . MET A 1 92 ? 11.976 9.408 12.334 1.00 76.06 92 MET A CA 1
ATOM 704 C C . MET A 1 92 ? 12.398 8.589 11.110 1.00 76.06 92 MET A C 1
ATOM 706 O O . MET A 1 92 ? 12.830 7.448 11.233 1.00 76.06 92 MET A O 1
ATOM 710 N N . ASN A 1 93 ? 12.342 9.181 9.918 1.00 72.19 93 ASN A N 1
ATOM 711 C CA . ASN A 1 93 ? 12.771 8.500 8.697 1.00 72.19 93 ASN A CA 1
ATOM 712 C C . ASN A 1 93 ? 14.271 8.145 8.752 1.00 72.19 93 ASN A C 1
ATOM 714 O O . ASN A 1 93 ? 14.655 7.011 8.480 1.00 72.19 93 ASN A O 1
ATOM 718 N N . LEU A 1 94 ? 15.113 9.083 9.207 1.00 73.50 94 LEU A N 1
ATOM 719 C CA . LEU A 1 94 ? 16.557 8.862 9.355 1.00 73.50 94 LEU A CA 1
ATOM 720 C C . LEU A 1 94 ? 16.904 7.809 10.417 1.00 73.50 94 LEU A C 1
ATOM 722 O O . LEU A 1 94 ? 17.844 7.037 10.227 1.00 73.50 94 LEU A O 1
ATOM 726 N N . SER A 1 95 ? 16.168 7.762 11.532 1.00 76.38 95 SER A N 1
ATOM 727 C CA . SER A 1 95 ? 16.411 6.762 12.578 1.00 76.38 95 SER A CA 1
ATOM 728 C C . SER A 1 95 ? 16.011 5.350 12.142 1.00 76.38 95 SER A C 1
ATOM 730 O O . SER A 1 95 ? 16.641 4.385 12.567 1.00 76.38 95 SER A O 1
ATOM 732 N N . VAL A 1 96 ? 15.008 5.206 11.272 1.00 79.31 96 VAL A N 1
ATOM 733 C CA . VAL A 1 96 ? 14.631 3.908 10.692 1.00 79.31 96 VAL A CA 1
ATOM 734 C C . VAL A 1 96 ? 15.628 3.474 9.613 1.00 79.31 96 VAL A C 1
ATOM 736 O O . VAL A 1 96 ? 16.031 2.311 9.589 1.00 79.31 96 VAL A O 1
ATOM 739 N N . GLN A 1 97 ? 16.091 4.404 8.772 1.00 76.25 97 GLN A N 1
ATOM 740 C CA . GLN A 1 97 ? 17.045 4.119 7.692 1.00 76.25 97 GLN A CA 1
ATOM 741 C C . GLN A 1 97 ? 18.389 3.562 8.173 1.00 76.25 97 GLN A C 1
ATOM 743 O O . GLN A 1 97 ? 19.031 2.805 7.449 1.00 76.25 97 GLN A O 1
ATOM 748 N N . SER A 1 98 ? 18.817 3.883 9.397 1.00 77.00 98 SER A N 1
ATOM 749 C CA . SER A 1 98 ? 20.036 3.299 9.971 1.00 77.00 98 SER A CA 1
ATOM 750 C C . SER A 1 98 ? 19.902 1.811 10.325 1.00 77.00 98 SER A C 1
ATOM 752 O O . SER A 1 98 ? 20.915 1.155 10.558 1.00 77.00 98 SER A O 1
ATOM 754 N N . HIS A 1 99 ? 18.679 1.273 10.347 1.00 81.12 99 HIS A N 1
ATOM 755 C CA . HIS A 1 99 ? 18.388 -0.117 10.707 1.00 81.12 99 HIS A CA 1
ATOM 756 C C . HIS A 1 99 ? 17.854 -0.947 9.532 1.00 81.12 99 HIS A C 1
ATOM 758 O O . HIS A 1 99 ? 17.970 -2.173 9.557 1.00 81.12 99 HIS A O 1
ATOM 764 N N . MET A 1 100 ? 17.264 -0.311 8.514 1.00 83.75 100 MET A N 1
ATOM 765 C 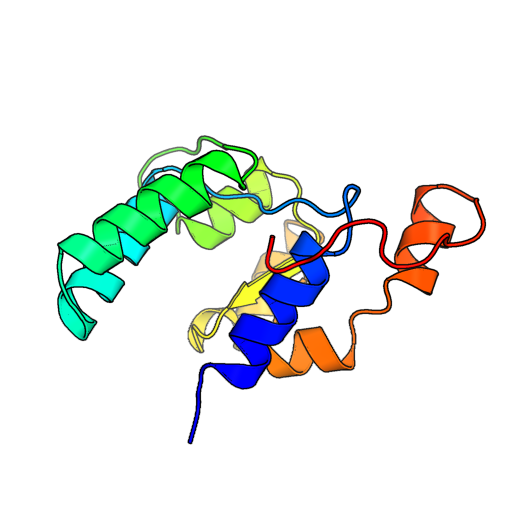CA . MET A 1 100 ? 16.789 -0.986 7.306 1.00 83.75 100 MET A CA 1
ATOM 766 C C . MET A 1 100 ? 16.707 -0.042 6.102 1.00 83.75 100 MET A C 1
ATOM 768 O O . MET A 1 100 ? 16.423 1.144 6.245 1.00 83.75 100 MET A O 1
ATOM 772 N N . GLU A 1 101 ? 16.873 -0.587 4.898 1.00 86.38 101 GLU A N 1
ATOM 773 C CA . GLU A 1 101 ? 16.728 0.140 3.629 1.00 86.38 101 GLU A CA 1
ATOM 774 C C . GLU A 1 101 ? 15.243 0.391 3.291 1.00 86.38 101 GLU A C 1
ATOM 776 O O . GLU A 1 101 ? 14.699 -0.173 2.339 1.00 86.38 101 GLU A O 1
ATOM 781 N N . LEU A 1 102 ? 14.580 1.222 4.103 1.00 91.50 102 LEU A N 1
ATOM 782 C CA . LEU A 1 102 ? 13.174 1.596 3.964 1.00 91.50 102 LEU A CA 1
ATOM 783 C C . LEU A 1 102 ? 13.037 3.076 3.617 1.00 91.50 102 LEU A C 1
ATOM 785 O O . LEU A 1 102 ? 13.533 3.954 4.323 1.00 91.50 102 LEU A O 1
ATOM 789 N N . SER A 1 103 ? 12.283 3.368 2.564 1.00 91.25 103 SER A N 1
ATOM 790 C CA . SER A 1 103 ? 11.854 4.727 2.265 1.00 91.25 103 SER A CA 1
ATOM 791 C C . SER A 1 103 ? 10.438 4.976 2.776 1.00 91.25 103 SER A C 1
ATOM 793 O O . SER A 1 103 ? 9.469 4.467 2.210 1.00 91.25 103 SER A O 1
ATOM 795 N N . ILE A 1 104 ? 10.313 5.795 3.822 1.00 92.94 104 ILE A N 1
ATOM 796 C CA . ILE A 1 104 ? 9.018 6.222 4.363 1.00 92.94 104 ILE A CA 1
ATOM 797 C C . ILE A 1 104 ? 8.601 7.531 3.692 1.00 92.94 104 ILE A C 1
ATOM 799 O O . ILE A 1 104 ? 9.404 8.465 3.631 1.00 92.94 104 ILE A O 1
ATOM 803 N N . ARG A 1 105 ? 7.376 7.615 3.166 1.00 92.25 105 ARG A N 1
ATOM 804 C CA . ARG A 1 105 ? 6.894 8.819 2.469 1.00 92.25 105 ARG A CA 1
ATOM 805 C C . ARG A 1 105 ? 5.365 8.926 2.425 1.00 92.25 105 ARG A C 1
ATOM 807 O O . ARG A 1 105 ? 4.689 7.897 2.504 1.00 92.25 105 ARG A O 1
ATOM 814 N N . PRO A 1 106 ? 4.814 10.140 2.259 1.00 93.56 106 PRO A N 1
ATOM 815 C CA . PRO A 1 106 ? 3.393 10.309 1.989 1.00 93.56 106 PRO A CA 1
ATOM 816 C C . PRO A 1 106 ? 3.004 9.843 0.569 1.00 93.56 106 PRO A C 1
ATOM 818 O O . PRO A 1 106 ? 3.875 9.714 -0.300 1.00 93.56 106 PRO A O 1
ATOM 821 N N . PRO A 1 107 ? 1.707 9.559 0.319 1.00 93.56 107 PRO A N 1
ATOM 822 C CA . PRO A 1 107 ? 1.236 9.029 -0.965 1.00 93.56 107 PRO A CA 1
ATOM 823 C C . PRO A 1 107 ? 1.565 9.887 -2.194 1.00 93.56 107 PRO A C 1
ATOM 825 O O . PRO A 1 107 ? 1.907 9.353 -3.245 1.00 93.56 107 PRO A O 1
ATOM 828 N N . ASP A 1 108 ? 1.489 11.209 -2.077 1.00 92.62 108 ASP A N 1
ATOM 829 C CA . ASP A 1 108 ? 1.804 12.163 -3.148 1.00 92.62 108 ASP A CA 1
ATOM 830 C C . ASP A 1 108 ? 3.298 12.161 -3.514 1.00 92.62 108 ASP A C 1
ATOM 832 O O . ASP A 1 108 ? 3.665 12.146 -4.692 1.00 92.62 108 ASP A O 1
ATOM 836 N N . ALA A 1 109 ? 4.170 12.084 -2.508 1.00 92.62 109 ALA A N 1
ATOM 837 C CA . ALA A 1 109 ? 5.607 11.936 -2.708 1.00 92.62 109 ALA A CA 1
ATOM 838 C C . ALA A 1 109 ? 5.974 10.566 -3.299 1.00 92.62 109 ALA A C 1
ATOM 840 O O . ALA A 1 109 ? 6.936 10.466 -4.056 1.00 92.62 109 ALA A O 1
ATOM 841 N N . PHE A 1 110 ? 5.232 9.501 -2.973 1.00 92.88 110 PHE A N 1
ATOM 842 C CA . PHE A 1 110 ? 5.404 8.212 -3.647 1.00 92.88 110 PHE A CA 1
ATOM 843 C C . PHE A 1 110 ? 5.048 8.324 -5.125 1.00 92.88 110 PHE A C 1
ATOM 845 O O . PHE A 1 110 ? 5.888 8.014 -5.958 1.00 92.88 110 PHE A O 1
ATOM 852 N N . GLN A 1 111 ? 3.862 8.841 -5.448 1.00 91.81 111 GLN A N 1
ATOM 853 C CA . GLN A 1 111 ? 3.411 8.979 -6.834 1.00 91.81 111 GLN A CA 1
ATOM 854 C C . GLN A 1 111 ? 4.389 9.798 -7.691 1.00 91.81 111 GLN A C 1
ATOM 856 O O . GLN A 1 111 ? 4.599 9.495 -8.857 1.00 91.81 111 GLN A O 1
ATOM 861 N N . THR A 1 112 ? 4.994 10.836 -7.112 1.00 91.31 112 THR A N 1
ATOM 862 C CA . THR A 1 112 ? 5.925 11.717 -7.834 1.00 91.31 112 THR A CA 1
ATOM 863 C C . THR A 1 112 ? 7.268 11.048 -8.143 1.00 91.31 112 THR A C 1
ATOM 865 O O . THR A 1 112 ? 7.940 11.440 -9.089 1.00 91.31 112 THR A O 1
ATOM 868 N N . LEU A 1 113 ? 7.692 10.088 -7.321 1.00 91.25 113 LEU A N 1
ATOM 869 C CA . LEU A 1 113 ? 9.065 9.566 -7.320 1.00 91.25 113 LEU A CA 1
ATOM 870 C C . LEU A 1 113 ? 9.159 8.078 -7.661 1.00 91.25 113 LEU A C 1
ATOM 872 O O . LEU A 1 113 ? 10.263 7.553 -7.781 1.00 91.25 113 LEU A O 1
ATOM 876 N N . PHE A 1 114 ? 8.034 7.373 -7.693 1.00 90.12 114 PHE A N 1
ATOM 877 C CA . PHE A 1 114 ? 8.004 5.969 -8.052 1.00 90.12 114 PHE A CA 1
ATOM 878 C C . PHE A 1 114 ? 8.102 5.841 -9.572 1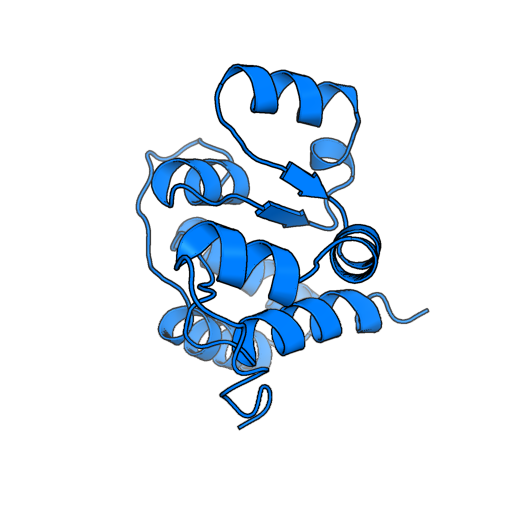.00 90.12 114 PHE A C 1
ATOM 880 O O . PHE A 1 114 ? 7.205 6.263 -10.297 1.00 90.12 114 PHE A O 1
ATOM 887 N N . GLU A 1 115 ? 9.206 5.260 -10.034 1.00 92.50 115 GLU A N 1
ATOM 888 C CA . GLU A 1 115 ? 9.471 4.981 -11.443 1.00 92.50 115 GLU A CA 1
ATOM 889 C C . GLU A 1 115 ? 9.486 3.458 -11.644 1.00 92.50 115 GLU A C 1
ATOM 891 O O . GLU A 1 115 ? 10.507 2.819 -11.365 1.00 92.50 115 GLU A O 1
ATOM 896 N N . PRO A 1 116 ? 8.363 2.847 -12.073 1.00 93.50 116 PRO A N 1
ATOM 897 C CA . PRO A 1 116 ? 8.270 1.394 -12.208 1.00 93.50 116 PRO A CA 1
ATOM 898 C C . PRO A 1 116 ? 9.257 0.848 -13.241 1.00 93.50 116 PRO A C 1
ATOM 900 O O . PRO A 1 116 ? 9.800 -0.229 -13.029 1.00 93.50 116 PRO A O 1
ATOM 903 N N . GLU A 1 117 ? 9.534 1.609 -14.304 1.00 95.25 117 GLU A N 1
ATOM 904 C CA . GLU A 1 117 ? 10.513 1.261 -15.338 1.00 95.25 117 GLU A CA 1
ATOM 905 C C . GLU A 1 117 ? 11.914 1.100 -14.741 1.00 95.25 117 GLU A C 1
ATOM 907 O O . GLU A 1 117 ? 12.436 -0.012 -14.697 1.00 95.25 117 GLU A O 1
ATOM 912 N N . SER A 1 118 ? 12.465 2.170 -14.157 1.00 93.88 118 SER A N 1
ATOM 913 C CA . SER A 1 118 ? 13.777 2.166 -13.498 1.00 93.88 118 SER A CA 1
ATOM 914 C C . SER A 1 118 ? 13.906 1.055 -12.443 1.00 93.88 118 SER A C 1
ATOM 916 O O . SER A 1 118 ? 14.957 0.424 -12.317 1.00 93.88 118 SER A O 1
ATOM 918 N N . LEU A 1 119 ? 12.842 0.805 -11.668 1.00 92.38 119 LEU A N 1
ATOM 919 C CA . LEU A 1 119 ? 12.842 -0.226 -10.631 1.00 92.38 119 LEU A CA 1
ATOM 920 C C . LEU A 1 119 ? 12.801 -1.646 -11.216 1.00 92.38 119 LEU A C 1
ATOM 922 O O . LEU A 1 119 ? 13.535 -2.510 -10.738 1.00 92.38 119 LEU A O 1
ATOM 926 N N . TYR A 1 120 ? 11.968 -1.893 -12.229 1.00 95.31 120 TYR A N 1
ATOM 927 C CA . TYR A 1 120 ? 11.855 -3.198 -12.877 1.00 95.31 120 TYR A CA 1
ATOM 928 C C . TYR A 1 120 ? 13.166 -3.581 -13.563 1.00 95.31 120 TYR A C 1
ATOM 930 O O . TYR A 1 120 ? 13.697 -4.661 -13.309 1.00 95.31 120 TYR A O 1
ATOM 938 N N . GLU A 1 121 ? 13.731 -2.676 -14.364 1.00 96.19 121 GLU A N 1
ATOM 939 C CA . GLU A 1 121 ? 14.980 -2.934 -15.085 1.00 96.19 121 GLU A CA 1
ATOM 940 C C . GLU A 1 121 ? 16.151 -3.168 -14.122 1.00 96.19 121 GLU A C 1
ATOM 942 O O . GLU A 1 121 ? 16.997 -4.025 -14.367 1.00 96.19 121 GLU A O 1
ATOM 947 N N . GLY A 1 122 ? 16.171 -2.471 -12.980 1.00 94.25 122 GLY A N 1
ATOM 948 C CA . GLY A 1 122 ? 17.169 -2.688 -11.933 1.00 94.25 122 GLY A CA 1
ATOM 949 C C . GLY A 1 122 ? 17.007 -3.998 -11.150 1.00 94.25 122 GLY A C 1
ATOM 950 O O . GLY A 1 122 ? 17.994 -4.512 -10.629 1.00 94.25 122 GLY A O 1
ATOM 951 N N . LEU A 1 123 ? 15.787 -4.536 -11.035 1.00 92.69 123 LEU A N 1
ATOM 952 C CA . LEU A 1 123 ? 15.507 -5.780 -10.304 1.00 92.69 123 LEU A CA 1
ATOM 953 C C . LEU A 1 123 ? 15.645 -7.031 -11.173 1.00 92.69 123 LEU A C 1
ATOM 955 O O . LEU A 1 123 ? 16.111 -8.059 -10.681 1.00 92.69 123 LEU A O 1
ATOM 959 N N . PHE A 1 124 ? 15.200 -6.955 -12.425 1.00 95.62 124 PHE A N 1
ATOM 960 C CA . PHE A 1 124 ? 15.109 -8.103 -13.326 1.00 95.62 124 PHE A CA 1
ATOM 961 C C . PHE A 1 124 ? 16.182 -8.105 -14.416 1.00 95.62 124 PHE A C 1
ATOM 963 O O . PHE A 1 124 ? 16.338 -9.122 -15.080 1.00 95.62 124 PHE A O 1
ATOM 970 N N . GLU A 1 125 ? 16.926 -7.006 -14.595 1.00 95.50 125 GLU A N 1
ATOM 971 C CA . GLU A 1 125 ? 17.892 -6.833 -15.694 1.00 95.50 125 GLU A CA 1
ATOM 972 C C . GLU A 1 125 ? 17.249 -7.037 -17.087 1.00 95.50 125 GLU A C 1
ATOM 974 O O . GLU A 1 125 ? 17.902 -7.416 -18.060 1.00 95.50 125 GLU A O 1
ATOM 979 N N . GLU A 1 126 ? 15.946 -6.759 -17.185 1.00 96.69 126 GLU A N 1
ATOM 980 C CA . GLU A 1 126 ? 15.109 -6.907 -18.376 1.00 96.69 126 GLU A CA 1
ATOM 981 C C . GLU A 1 126 ? 14.336 -5.617 -18.648 1.00 96.69 126 GLU A C 1
ATOM 983 O O . GLU A 1 126 ? 13.998 -4.896 -17.713 1.00 96.69 126 GLU A O 1
ATOM 988 N N . ALA A 1 127 ? 14.002 -5.362 -19.917 1.00 97.31 127 ALA A N 1
ATOM 989 C CA . ALA A 1 127 ? 13.195 -4.206 -20.298 1.00 97.31 127 ALA A CA 1
ATOM 990 C C . ALA A 1 127 ? 11.811 -4.258 -19.640 1.00 97.31 127 ALA A C 1
ATOM 992 O O . ALA A 1 127 ? 11.135 -5.291 -19.656 1.00 97.31 127 ALA A O 1
ATOM 993 N N . TYR A 1 128 ? 11.377 -3.124 -19.104 1.00 97.12 128 TYR A N 1
ATOM 994 C CA . TYR A 1 128 ? 10.097 -3.021 -18.422 1.00 97.12 128 TYR A CA 1
ATOM 995 C C . TYR A 1 128 ? 8.912 -3.252 -19.385 1.00 97.12 128 TYR A C 1
ATOM 997 O O . TYR A 1 128 ? 8.754 -2.510 -20.359 1.00 97.12 128 TYR A O 1
ATOM 1005 N N . PRO A 1 129 ? 8.038 -4.248 -19.133 1.00 95.31 129 PRO A N 1
ATOM 1006 C CA . PRO A 1 129 ? 6.933 -4.578 -20.038 1.00 95.31 129 PRO A CA 1
ATOM 1007 C C . PRO A 1 129 ? 5.751 -3.598 -19.960 1.00 95.31 129 PRO A C 1
ATOM 1009 O O . PRO A 1 129 ? 4.801 -3.729 -20.734 1.00 95.31 129 PRO A O 1
ATOM 1012 N N . GLY A 1 130 ? 5.789 -2.630 -19.040 1.00 95.88 130 GLY A N 1
ATOM 1013 C CA . GLY A 1 130 ? 4.634 -1.816 -18.674 1.00 95.88 130 GLY A CA 1
ATOM 1014 C C . GLY A 1 130 ? 3.743 -2.490 -17.618 1.00 95.88 130 GLY A C 1
ATOM 1015 O O . GLY A 1 130 ? 4.033 -3.606 -17.178 1.00 95.88 130 GLY A O 1
ATOM 1016 N N . PRO A 1 131 ? 2.643 -1.826 -17.219 1.00 95.88 131 PRO A N 1
ATOM 1017 C CA . PRO A 1 131 ? 1.633 -2.421 -16.354 1.00 95.88 131 PRO A CA 1
ATOM 1018 C C . PRO A 1 131 ? 1.016 -3.654 -17.008 1.00 95.88 131 PRO A C 1
ATOM 1020 O O . PRO A 1 131 ? 0.629 -3.625 -18.179 1.00 95.88 131 PRO A O 1
ATOM 1023 N N . ASP A 1 132 ? 0.888 -4.730 -16.243 1.00 95.25 132 ASP A N 1
ATOM 1024 C CA . ASP A 1 132 ? 0.491 -6.042 -16.748 1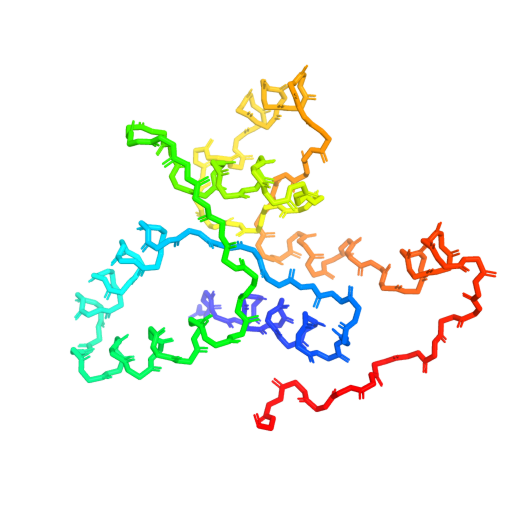.00 95.25 132 ASP A CA 1
ATOM 1025 C C . ASP A 1 132 ? -0.818 -6.561 -16.130 1.00 95.25 132 ASP A C 1
ATOM 1027 O O . ASP A 1 132 ? -1.273 -7.669 -16.427 1.00 95.25 132 ASP A O 1
ATOM 1031 N N . ARG A 1 133 ? -1.461 -5.742 -15.290 1.00 95.06 133 ARG A N 1
ATOM 1032 C CA . ARG A 1 133 ? -2.751 -6.032 -14.656 1.00 95.06 133 ARG A CA 1
ATOM 1033 C C . ARG A 1 133 ? -3.684 -4.829 -14.738 1.00 95.06 133 ARG A C 1
ATOM 1035 O O . ARG A 1 133 ? -3.242 -3.685 -14.682 1.00 95.06 133 ARG A O 1
ATOM 1042 N N . ASP A 1 134 ? -4.990 -5.088 -14.822 1.00 93.44 134 ASP A N 1
ATOM 1043 C CA . ASP A 1 134 ? -5.989 -4.045 -14.572 1.00 93.44 134 ASP A CA 1
ATOM 1044 C C . ASP A 1 134 ? -6.012 -3.746 -13.061 1.00 93.44 134 ASP A C 1
ATOM 1046 O O . ASP A 1 134 ? -6.340 -4.638 -12.272 1.00 93.44 134 ASP A O 1
ATOM 1050 N N . PRO A 1 135 ? -5.681 -2.514 -12.635 1.00 92.44 135 PRO A N 1
ATOM 1051 C CA . PRO A 1 135 ? -5.613 -2.169 -11.221 1.00 92.44 135 PRO A CA 1
ATOM 1052 C C . PRO A 1 135 ? -6.968 -2.154 -10.499 1.00 92.44 135 PRO A C 1
ATOM 1054 O O . PRO A 1 135 ? -7.005 -2.024 -9.270 1.00 92.44 135 PRO A O 1
ATOM 1057 N N . ARG A 1 136 ? -8.082 -2.239 -11.239 1.00 89.56 136 ARG A N 1
ATOM 1058 C CA . ARG A 1 136 ? -9.451 -2.086 -10.719 1.00 89.56 136 ARG A CA 1
ATOM 1059 C C . ARG A 1 136 ? -10.380 -3.255 -11.056 1.00 89.56 136 ARG A C 1
ATOM 1061 O O . ARG A 1 136 ? -11.589 -3.118 -10.850 1.00 89.56 136 ARG A O 1
ATOM 1068 N N . ALA A 1 137 ? -9.827 -4.348 -11.577 1.00 83.69 137 ALA A N 1
ATOM 1069 C CA . ALA A 1 137 ? -10.556 -5.590 -11.822 1.00 83.69 137 ALA A CA 1
ATOM 1070 C C . ALA A 1 137 ? -11.005 -6.290 -10.529 1.00 83.69 137 ALA A C 1
ATOM 1072 O O . ALA A 1 137 ? -10.358 -6.097 -9.473 1.00 83.69 137 ALA A O 1
#

pLDDT: mean 90.89, std 9.83, range [36.0, 98.0]